Protein AF-A0A3D2UDN6-F1 (afdb_monomer)

Secondary structure (DSSP, 8-state):
------EEEEEEEEE-----S------------TT---TT-TTPPEEEEEEETTEEEEEEEEEHHHHTS-SSPP-SHHHHHHHHHHHHHHHHHHHHHSPPPGGGT-EEEEEEEEE------------

Structure (mmCIF, N/CA/C/O backbone):
data_AF-A0A3D2UDN6-F1
#
_entry.id   AF-A0A3D2UDN6-F1
#
loop_
_atom_site.group_PDB
_atom_site.id
_atom_site.type_symbol
_atom_site.label_atom_id
_atom_site.label_alt_id
_atom_site.label_comp_id
_atom_site.label_asym_id
_atom_site.label_entity_id
_atom_site.label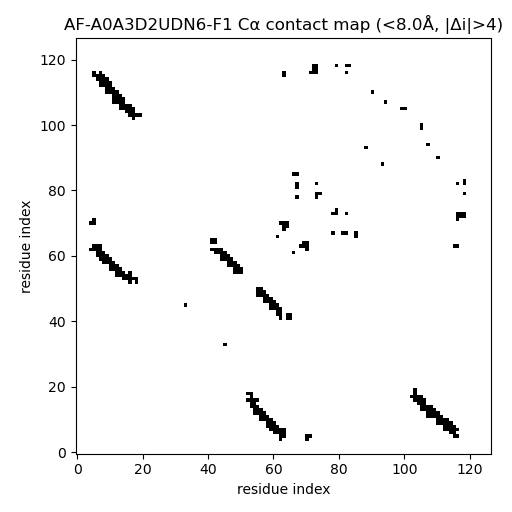_seq_id
_atom_site.pdbx_PDB_ins_code
_a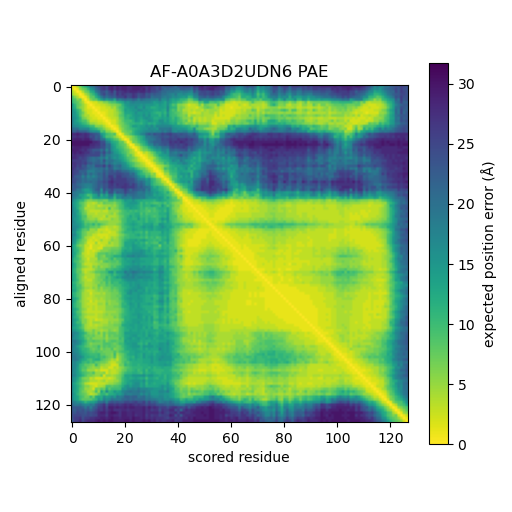tom_site.Cartn_x
_atom_site.Cartn_y
_atom_site.Cartn_z
_atom_site.occupancy
_atom_site.B_iso_or_equiv
_atom_site.auth_seq_id
_atom_site.auth_comp_id
_atom_site.auth_asym_id
_atom_site.auth_atom_id
_atom_site.pdbx_PDB_model_num
ATOM 1 N N . MET A 1 1 ? 11.734 -21.627 -13.927 1.00 33.25 1 MET A N 1
ATOM 2 C CA . MET A 1 1 ? 10.972 -20.378 -13.753 1.00 33.25 1 MET A CA 1
ATOM 3 C C . MET A 1 1 ? 9.601 -20.715 -13.210 1.00 33.25 1 MET A C 1
ATOM 5 O O . MET A 1 1 ? 8.769 -21.204 -13.961 1.00 33.25 1 MET A O 1
ATOM 9 N N . VAL A 1 2 ? 9.382 -20.524 -11.913 1.00 29.33 2 VAL A N 1
ATOM 10 C CA . VAL A 1 2 ? 8.018 -20.420 -11.387 1.00 29.33 2 VAL A CA 1
ATOM 11 C C . VAL A 1 2 ? 7.620 -18.974 -11.671 1.00 29.33 2 VAL A C 1
ATOM 13 O O . VAL A 1 2 ? 8.250 -18.077 -11.121 1.00 29.33 2 VAL A O 1
ATOM 16 N N . LEU A 1 3 ? 6.688 -18.738 -12.601 1.00 37.78 3 LEU A N 1
ATOM 17 C CA . LEU A 1 3 ? 6.059 -17.422 -12.733 1.00 37.78 3 LEU A CA 1
ATOM 18 C C . LEU A 1 3 ? 5.228 -17.221 -11.465 1.00 37.78 3 LEU A C 1
ATOM 20 O O . LEU A 1 3 ? 4.079 -17.654 -11.405 1.00 37.78 3 LEU A O 1
ATOM 24 N N . PHE A 1 4 ? 5.824 -16.639 -10.429 1.00 43.97 4 PHE A N 1
ATOM 25 C CA . PHE A 1 4 ? 5.018 -15.985 -9.415 1.00 43.97 4 PHE A CA 1
ATOM 26 C C . PHE A 1 4 ? 4.381 -14.780 -10.111 1.00 43.97 4 PHE A C 1
ATOM 28 O O . PHE A 1 4 ? 5.120 -13.987 -10.700 1.00 43.97 4 PHE A O 1
ATOM 35 N N . PRO A 1 5 ? 3.042 -14.666 -10.151 1.00 56.09 5 PRO A N 1
ATOM 36 C CA . PRO A 1 5 ? 2.424 -13.443 -10.631 1.00 56.09 5 PRO A CA 1
ATOM 37 C C . PRO A 1 5 ? 2.982 -12.319 -9.764 1.00 56.09 5 PRO A C 1
ATOM 39 O O . PRO A 1 5 ? 2.972 -12.414 -8.537 1.00 56.09 5 PRO A O 1
ATOM 42 N N . MET A 1 6 ? 3.572 -11.323 -10.413 1.00 66.88 6 MET A N 1
ATOM 43 C CA . MET A 1 6 ? 4.282 -10.246 -9.748 1.00 66.88 6 MET A CA 1
ATOM 44 C C . MET A 1 6 ? 3.253 -9.348 -9.065 1.00 66.88 6 MET A C 1
ATOM 46 O O . MET A 1 6 ? 2.679 -8.439 -9.661 1.00 66.88 6 MET A O 1
ATOM 50 N N . VAL A 1 7 ? 2.922 -9.709 -7.836 1.00 70.44 7 VAL A N 1
ATOM 51 C CA . VAL A 1 7 ? 1.816 -9.160 -7.068 1.00 70.44 7 VAL A CA 1
ATOM 52 C C . VAL A 1 7 ? 2.403 -8.567 -5.804 1.00 70.44 7 VAL A C 1
ATOM 54 O O . VAL A 1 7 ? 3.218 -9.196 -5.131 1.00 70.44 7 VAL A O 1
ATOM 57 N N . ILE A 1 8 ? 1.998 -7.342 -5.497 1.00 74.94 8 ILE A N 1
ATOM 58 C CA . ILE A 1 8 ? 2.387 -6.678 -4.264 1.00 74.94 8 ILE A CA 1
ATOM 59 C C . ILE A 1 8 ? 1.367 -7.077 -3.212 1.00 74.94 8 ILE A C 1
ATOM 61 O O . ILE A 1 8 ? 0.174 -6.823 -3.388 1.00 74.94 8 ILE A O 1
ATOM 65 N N . VAL A 1 9 ? 1.845 -7.702 -2.141 1.00 78.06 9 VAL A N 1
ATOM 66 C CA . VAL A 1 9 ? 1.040 -8.014 -0.958 1.00 78.06 9 VAL A CA 1
ATOM 67 C C . VAL A 1 9 ? 1.514 -7.106 0.160 1.00 78.06 9 VAL A C 1
ATOM 69 O O . VAL A 1 9 ? 2.709 -7.057 0.454 1.00 78.06 9 VAL A O 1
ATOM 72 N N . THR A 1 10 ? 0.606 -6.340 0.751 1.00 77.44 10 THR A N 1
ATOM 73 C CA . THR A 1 10 ? 0.926 -5.432 1.856 1.00 77.44 10 THR A CA 1
ATOM 74 C C . THR A 1 10 ? -0.079 -5.599 2.975 1.00 77.44 10 THR A C 1
ATOM 76 O O . THR A 1 10 ? -1.284 -5.523 2.736 1.00 77.44 10 THR A O 1
ATOM 79 N N . THR A 1 11 ? 0.432 -5.798 4.183 1.00 79.50 11 THR A N 1
ATOM 80 C CA . THR A 1 11 ? -0.344 -5.847 5.416 1.00 79.50 11 THR A CA 1
ATOM 81 C C . THR A 1 11 ? -0.187 -4.521 6.156 1.00 79.50 11 THR A C 1
ATOM 83 O O . THR A 1 11 ? 0.892 -3.932 6.226 1.00 79.50 11 THR A O 1
ATOM 86 N N . PHE A 1 12 ? -1.284 -4.031 6.716 1.00 81.25 12 PHE A N 1
ATOM 87 C CA . PHE A 1 12 ? -1.326 -2.836 7.546 1.00 81.25 12 PHE A CA 1
ATOM 88 C C . PHE A 1 12 ? -1.976 -3.205 8.861 1.00 81.25 12 PHE A C 1
ATOM 90 O O . PHE A 1 12 ? -3.046 -3.811 8.861 1.00 81.25 12 PHE A O 1
ATOM 97 N N . THR A 1 13 ? -1.373 -2.798 9.969 1.00 80.44 13 THR A N 1
ATOM 98 C CA . THR A 1 13 ? -1.974 -2.981 11.290 1.00 80.44 13 THR A CA 1
ATOM 99 C C . THR A 1 13 ? -2.306 -1.625 11.874 1.00 80.44 13 THR A C 1
ATOM 101 O O . THR A 1 13 ? -1.448 -0.749 11.967 1.00 80.44 13 THR A O 1
ATOM 104 N N . LEU A 1 14 ? -3.557 -1.453 12.282 1.00 79.75 14 LEU A N 1
ATOM 105 C CA . LEU A 1 14 ? -3.997 -0.334 13.093 1.00 79.75 14 LEU A CA 1
ATOM 106 C C . LEU A 1 14 ? -4.350 -0.826 14.492 1.00 79.75 14 LEU A C 1
ATOM 108 O O . LEU A 1 14 ? -4.993 -1.865 14.653 1.00 79.75 14 LEU A O 1
ATOM 112 N N . ALA A 1 15 ? -3.951 -0.060 15.498 1.00 83.44 15 ALA A N 1
ATOM 113 C CA . ALA A 1 15 ? -4.189 -0.359 16.902 1.00 83.44 15 ALA A CA 1
ATOM 114 C C . ALA A 1 15 ? -4.929 0.789 17.596 1.00 83.44 15 ALA A C 1
ATOM 116 O O . ALA A 1 15 ? -5.112 1.869 17.034 1.00 83.44 15 ALA A O 1
ATOM 117 N N . GLY A 1 16 ? -5.389 0.539 18.824 1.00 79.75 16 GLY A N 1
ATOM 118 C CA . GLY A 1 16 ? -6.119 1.531 19.620 1.00 79.75 16 GLY A CA 1
ATOM 119 C C . GLY A 1 16 ? -7.557 1.765 19.156 1.00 79.75 16 GLY A C 1
ATOM 120 O O . GLY A 1 16 ? -8.211 2.688 19.638 1.00 79.75 16 GLY A O 1
ATOM 121 N N . CYS A 1 17 ? -8.073 0.918 18.262 1.00 78.62 17 CYS A N 1
ATOM 122 C CA . CYS A 1 17 ? -9.410 1.071 17.719 1.00 78.62 17 CYS A CA 1
ATOM 123 C C . CYS A 1 17 ? -10.468 0.911 18.825 1.00 78.62 17 CYS A C 1
ATOM 125 O O . CYS A 1 17 ? -10.586 -0.132 19.470 1.00 78.62 17 CYS A O 1
ATOM 127 N N . SER A 1 18 ? -11.251 1.959 19.061 1.00 71.56 18 SER A N 1
ATOM 128 C CA . SER A 1 18 ? -12.413 1.936 19.942 1.00 71.56 18 SER A CA 1
ATOM 129 C C . SER A 1 18 ? -13.563 1.220 19.239 1.00 71.56 18 SER A C 1
ATOM 131 O O . SER A 1 18 ? -14.108 1.718 18.254 1.00 71.56 18 SER A O 1
ATOM 133 N N . SER A 1 19 ? -13.975 0.070 19.766 1.00 59.53 19 SER A N 1
ATOM 134 C CA . SER A 1 19 ? -15.151 -0.661 19.299 1.00 59.53 19 SER A CA 1
ATOM 135 C C . SER A 1 19 ? -16.424 0.159 19.544 1.00 59.53 19 SER A C 1
ATOM 137 O O . SER A 1 19 ? -16.881 0.293 20.682 1.00 59.53 19 SER A O 1
ATOM 139 N N . GLY A 1 20 ? -17.006 0.720 18.482 1.00 58.19 20 GLY A N 1
ATOM 140 C CA . GLY A 1 20 ? -18.377 1.226 18.511 1.00 58.19 20 GLY A CA 1
ATOM 141 C C . GLY A 1 20 ? -19.367 0.073 18.720 1.00 58.19 20 GLY A C 1
ATOM 142 O O . GLY A 1 20 ? -19.190 -1.007 18.158 1.00 58.19 20 GLY A O 1
ATOM 143 N N . ASN A 1 21 ? -20.405 0.279 19.537 1.00 55.34 21 ASN A N 1
ATOM 144 C CA . ASN A 1 21 ? -21.541 -0.648 19.609 1.00 55.34 21 ASN A CA 1
ATOM 145 C C . ASN A 1 21 ? -22.218 -0.715 18.233 1.00 55.34 21 ASN A C 1
ATOM 147 O O . ASN A 1 21 ? -22.815 0.270 17.816 1.00 55.34 21 ASN A O 1
ATOM 151 N N . GLU A 1 22 ? -22.097 -1.835 17.528 1.00 52.16 22 GLU A N 1
ATOM 152 C CA . GLU A 1 22 ? -23.200 -2.758 17.223 1.00 52.16 22 GLU A CA 1
ATOM 153 C C . GLU A 1 22 ? -22.630 -3.885 16.344 1.00 52.16 22 GLU A C 1
ATOM 155 O O . GLU A 1 22 ? -22.019 -3.655 15.302 1.00 52.16 22 GLU A O 1
ATOM 160 N N . GLN A 1 23 ? -22.807 -5.121 16.795 1.00 53.84 23 GLN A N 1
ATOM 161 C CA . GLN A 1 23 ? -22.349 -6.327 16.120 1.00 53.84 23 GLN A CA 1
ATOM 162 C C . GLN A 1 23 ? -23.435 -6.743 15.118 1.00 53.84 23 GLN A C 1
ATOM 164 O O . GLN A 1 23 ? -24.273 -7.589 15.422 1.00 53.84 23 GLN A O 1
ATOM 169 N N . ASP A 1 24 ? -23.472 -6.099 13.952 1.00 50.59 24 ASP A N 1
ATOM 170 C CA . ASP A 1 24 ? -24.205 -6.636 12.803 1.00 50.59 24 ASP A CA 1
ATOM 171 C C . ASP A 1 24 ? -23.305 -7.643 12.082 1.00 50.59 24 ASP A C 1
ATOM 173 O O . ASP A 1 24 ? -22.086 -7.469 12.013 1.00 50.59 24 ASP A O 1
ATOM 177 N N . SER A 1 25 ? -23.886 -8.740 11.598 1.00 59.41 25 SER A N 1
ATOM 178 C CA . SER A 1 25 ? -23.118 -9.748 10.864 1.00 59.41 25 SER A CA 1
ATOM 179 C C . SER A 1 25 ? -22.508 -9.072 9.640 1.00 59.41 25 SER A C 1
ATOM 181 O O . SER A 1 25 ? -23.244 -8.625 8.764 1.00 59.41 25 SER A O 1
ATOM 183 N N . GLY A 1 26 ? -21.176 -8.949 9.611 1.00 51.69 26 GLY A N 1
ATOM 184 C CA . GLY A 1 26 ? -20.466 -8.273 8.528 1.00 51.69 26 GLY A CA 1
ATOM 185 C C . GLY A 1 26 ? -20.899 -8.796 7.150 1.00 51.69 26 GLY A C 1
ATOM 186 O O . GLY A 1 26 ? -21.313 -9.956 7.031 1.00 51.69 26 GLY A O 1
ATOM 187 N N . PRO A 1 27 ? -20.836 -7.960 6.100 1.00 50.97 27 PRO A N 1
ATOM 188 C CA . PRO A 1 27 ? -21.263 -8.363 4.769 1.00 50.97 27 PRO A CA 1
ATOM 189 C C . PRO A 1 27 ? -20.497 -9.613 4.328 1.00 50.97 27 PRO A C 1
ATOM 191 O O . PRO A 1 27 ? -19.281 -9.708 4.491 1.00 50.97 27 PRO A O 1
ATOM 194 N N . THR A 1 28 ? -21.209 -10.582 3.754 1.00 52.75 28 THR A N 1
ATOM 195 C CA . THR A 1 28 ? -20.559 -11.702 3.070 1.00 52.75 28 THR A CA 1
ATOM 196 C C . THR A 1 28 ? -19.888 -11.143 1.820 1.00 52.75 28 THR A C 1
ATOM 198 O O . THR A 1 28 ? -20.567 -10.760 0.869 1.00 52.75 28 THR A O 1
ATOM 201 N N . VAL A 1 29 ? -18.560 -11.032 1.846 1.00 55.31 29 VAL A N 1
ATOM 202 C CA . VAL A 1 29 ? -17.770 -10.659 0.672 1.00 55.31 29 VAL A CA 1
ATOM 203 C C . VAL A 1 29 ? -17.698 -11.891 -0.225 1.00 55.31 29 VAL A C 1
ATOM 205 O O . VAL A 1 29 ? -16.977 -12.840 0.071 1.00 55.31 29 VAL A O 1
ATOM 208 N N . GLU A 1 30 ? -18.490 -11.906 -1.296 1.00 50.81 30 GLU A N 1
ATOM 209 C CA . GLU A 1 30 ? -18.361 -12.920 -2.341 1.00 50.81 30 GLU A CA 1
ATOM 210 C C . GLU A 1 30 ? -17.156 -12.568 -3.219 1.00 50.81 30 GLU A C 1
ATOM 212 O O . GLU A 1 30 ? -17.165 -11.584 -3.958 1.00 50.81 30 GLU A O 1
ATOM 217 N N . GLY A 1 31 ? -16.097 -13.363 -3.099 1.00 53.59 31 GLY A N 1
ATOM 218 C CA . GLY A 1 31 ? -14.870 -13.238 -3.867 1.00 53.59 31 GLY A CA 1
ATOM 219 C C . GLY A 1 31 ? -14.061 -14.523 -3.763 1.00 53.59 31 GLY A C 1
ATOM 220 O O . GLY A 1 31 ? -14.115 -15.230 -2.756 1.00 53.59 31 GLY A O 1
ATOM 221 N N . ASP A 1 32 ? -13.344 -14.840 -4.830 1.00 55.62 32 ASP A N 1
ATOM 222 C CA . ASP A 1 32 ? -12.390 -15.939 -4.859 1.00 55.62 32 ASP A CA 1
ATOM 223 C C . ASP A 1 32 ? -11.355 -15.782 -3.722 1.00 55.62 32 ASP A C 1
ATOM 225 O O . ASP A 1 32 ? -10.865 -14.667 -3.498 1.00 55.62 32 ASP A O 1
ATOM 229 N N . PRO A 1 33 ? -11.027 -16.857 -2.974 1.00 52.12 33 PRO A N 1
ATOM 230 C CA . PRO A 1 33 ? -10.070 -16.788 -1.877 1.00 52.12 33 PRO A CA 1
ATOM 231 C C . PRO A 1 33 ? -8.715 -16.271 -2.367 1.00 52.12 33 PRO A C 1
ATOM 233 O O . PRO A 1 33 ? -8.285 -16.578 -3.487 1.00 52.12 33 PRO A O 1
ATOM 236 N N . VAL A 1 34 ? -8.042 -15.516 -1.493 1.00 48.44 34 VAL A N 1
ATOM 237 C CA . VAL A 1 34 ? -6.675 -15.008 -1.684 1.00 48.44 34 VAL A CA 1
ATOM 238 C C . VAL A 1 34 ? -5.803 -16.128 -2.272 1.00 48.44 34 VAL A C 1
ATOM 240 O O . VAL A 1 34 ? -5.684 -17.202 -1.679 1.00 48.44 34 VAL A O 1
ATOM 243 N N . GLY A 1 35 ? -5.260 -15.908 -3.474 1.00 47.47 35 GLY A N 1
ATOM 244 C CA . GLY A 1 35 ? -4.428 -16.883 -4.193 1.00 47.47 35 GLY A CA 1
ATOM 245 C C . GLY A 1 35 ? -5.097 -17.702 -5.310 1.00 47.47 35 GLY A C 1
ATOM 246 O O . GLY A 1 35 ? -4.432 -18.554 -5.901 1.00 47.47 35 GLY A O 1
ATOM 247 N N . THR A 1 36 ? -6.366 -17.462 -5.660 1.00 43.38 36 THR A N 1
ATOM 248 C CA . THR A 1 36 ? -6.976 -18.046 -6.875 1.00 43.38 36 THR A CA 1
ATOM 249 C C . THR A 1 36 ? -6.975 -17.039 -8.031 1.00 43.38 36 THR A C 1
ATOM 251 O O . THR A 1 36 ? -7.831 -16.167 -8.136 1.00 43.38 36 THR A O 1
ATOM 254 N N . LEU A 1 37 ? -5.973 -17.136 -8.915 1.00 51.03 37 LEU A N 1
ATOM 255 C CA . LEU A 1 37 ? -5.892 -16.307 -10.121 1.00 51.03 37 LEU A CA 1
ATOM 256 C C . LEU A 1 37 ? -6.651 -16.965 -11.285 1.00 51.03 37 LEU A C 1
ATOM 258 O O . LEU A 1 37 ? -6.153 -17.890 -11.930 1.00 51.03 37 LEU A O 1
ATOM 262 N N . GLY A 1 38 ? -7.852 -16.457 -11.576 1.00 54.53 38 GLY A N 1
ATOM 263 C CA . GLY A 1 38 ? -8.460 -16.565 -12.905 1.00 54.53 38 GLY A CA 1
ATOM 264 C C . GLY A 1 38 ? -7.612 -15.830 -13.954 1.00 54.53 38 GLY A C 1
ATOM 265 O O . GLY A 1 38 ? -6.814 -14.957 -13.617 1.00 54.53 38 GLY A O 1
ATOM 266 N N . ALA A 1 39 ? -7.743 -16.204 -15.229 1.00 50.16 39 ALA A N 1
ATOM 267 C CA . ALA A 1 39 ? -6.882 -15.718 -16.308 1.00 50.16 39 ALA A CA 1
ATOM 268 C C . ALA A 1 39 ? -6.953 -14.184 -16.487 1.00 50.16 39 ALA A C 1
ATOM 270 O O . ALA A 1 39 ? -7.836 -13.671 -17.165 1.00 50.16 39 ALA A O 1
ATOM 271 N N . HIS A 1 40 ? -5.965 -13.493 -15.911 1.00 51.19 40 HIS A N 1
ATOM 272 C CA . HIS A 1 40 ? -5.506 -12.139 -16.239 1.00 51.19 40 HIS A CA 1
ATOM 273 C C . HIS A 1 40 ? -6.557 -11.019 -16.165 1.00 51.19 40 HIS A C 1
ATOM 275 O O . HIS A 1 40 ? -6.725 -10.235 -17.101 1.00 51.19 40 HIS A O 1
ATOM 281 N N . GLU A 1 41 ? -7.216 -10.879 -15.015 1.00 53.78 41 GLU A N 1
ATOM 282 C CA . GLU A 1 41 ? -7.893 -9.626 -14.664 1.00 53.78 41 GLU A CA 1
ATOM 283 C C . GLU A 1 41 ? -6.851 -8.548 -14.315 1.00 53.78 41 GLU A C 1
ATOM 285 O O . GLU A 1 41 ? -6.557 -8.272 -13.151 1.00 53.78 41 GLU A O 1
ATOM 290 N N . HIS A 1 42 ? -6.238 -7.950 -15.337 1.00 60.00 42 HIS A N 1
ATOM 291 C CA . HIS A 1 42 ? -5.372 -6.791 -15.139 1.00 60.00 42 HIS A CA 1
ATOM 292 C C . HIS A 1 42 ? -6.204 -5.628 -14.575 1.00 60.00 42 HIS A C 1
ATOM 294 O O . HIS A 1 42 ? -7.229 -5.253 -15.145 1.00 60.00 42 HIS A O 1
ATOM 300 N N . GLY A 1 43 ? -5.756 -5.052 -13.459 1.00 64.75 43 GLY A N 1
ATOM 301 C CA . GLY A 1 43 ? -6.399 -3.900 -12.818 1.00 64.75 43 GLY A CA 1
ATOM 302 C C . GLY A 1 43 ? -7.371 -4.233 -11.685 1.00 64.75 43 GLY A C 1
ATOM 303 O O . GLY A 1 43 ? -7.986 -3.316 -11.143 1.00 64.75 43 GLY A O 1
ATOM 304 N N . VAL A 1 44 ? -7.514 -5.504 -11.297 1.00 79.12 44 VAL A N 1
ATOM 305 C CA . VAL A 1 44 ? -8.269 -5.868 -10.090 1.00 79.12 44 VAL A CA 1
ATOM 306 C C . VAL A 1 44 ? -7.345 -5.841 -8.878 1.00 79.12 44 VAL A C 1
ATOM 308 O O . VAL A 1 44 ? -6.334 -6.537 -8.836 1.00 79.12 44 VAL A O 1
ATOM 311 N N . VAL A 1 45 ? -7.723 -5.041 -7.884 1.00 82.12 45 VAL A N 1
ATOM 312 C CA . VAL A 1 45 ? -7.113 -5.031 -6.551 1.00 82.12 45 VAL A CA 1
ATOM 313 C C . VAL A 1 45 ? -7.996 -5.856 -5.628 1.00 82.12 45 VAL A C 1
ATOM 315 O O . VAL A 1 45 ? -9.213 -5.661 -5.606 1.00 82.12 45 VAL A O 1
ATOM 318 N N . ARG A 1 46 ? -7.395 -6.757 -4.851 1.00 83.81 46 ARG A N 1
ATOM 319 C CA . ARG A 1 46 ? -8.087 -7.450 -3.761 1.00 83.81 46 ARG A CA 1
ATOM 320 C C . ARG A 1 46 ? -7.700 -6.809 -2.438 1.00 83.81 46 ARG A C 1
ATOM 322 O O . ARG A 1 46 ? -6.546 -6.449 -2.226 1.00 83.81 46 ARG A O 1
ATOM 329 N N . MET A 1 47 ? -8.687 -6.655 -1.566 1.00 87.38 47 MET A N 1
ATOM 330 C CA . MET A 1 47 ? -8.513 -6.049 -0.256 1.00 87.38 47 MET A CA 1
ATOM 331 C C . MET A 1 47 ? -9.234 -6.892 0.794 1.00 87.38 47 MET A C 1
ATOM 333 O O . MET A 1 47 ? -10.422 -7.179 0.647 1.00 87.38 47 MET A O 1
ATOM 337 N N . GLY A 1 48 ? -8.512 -7.283 1.838 1.00 88.94 48 GLY A N 1
ATOM 338 C CA . GLY A 1 48 ? -9.040 -7.954 3.019 1.00 88.94 48 GLY A CA 1
ATOM 339 C C . GLY A 1 48 ? -8.990 -7.021 4.220 1.00 88.94 48 GLY A C 1
ATOM 340 O O . GLY A 1 48 ? -8.012 -6.309 4.402 1.00 88.94 48 GLY A O 1
ATOM 341 N N . LEU A 1 49 ? -10.035 -7.027 5.043 1.00 88.88 49 LEU A N 1
ATOM 342 C CA . LEU A 1 49 ? -10.078 -6.291 6.302 1.00 88.88 49 LEU A CA 1
ATOM 343 C C . LEU A 1 49 ? -10.522 -7.248 7.403 1.00 88.88 49 LEU A C 1
ATOM 345 O O . LEU A 1 49 ? -11.578 -7.872 7.287 1.00 88.88 49 LEU A O 1
ATOM 349 N N . ALA A 1 50 ? -9.745 -7.337 8.474 1.00 88.19 50 ALA A N 1
ATOM 350 C CA . ALA A 1 50 ? -10.129 -8.053 9.678 1.00 88.19 50 ALA A CA 1
ATOM 351 C C . ALA A 1 50 ? -10.025 -7.129 10.890 1.00 88.19 50 ALA A C 1
ATOM 353 O O . ALA A 1 50 ? -9.164 -6.256 10.958 1.00 88.19 50 ALA A O 1
ATOM 354 N N . VAL A 1 51 ? -10.929 -7.317 11.846 1.00 86.69 51 VAL A N 1
ATOM 355 C CA . VAL A 1 51 ? -10.946 -6.584 13.112 1.00 86.69 51 VAL A CA 1
ATOM 356 C C . VAL A 1 51 ? -10.941 -7.614 14.233 1.00 86.69 51 VAL A C 1
ATOM 358 O O . VAL A 1 51 ? -11.820 -8.474 14.285 1.00 86.69 51 VAL A O 1
ATOM 361 N N . ASP A 1 52 ? -9.944 -7.529 15.104 1.00 84.75 52 ASP A N 1
ATOM 362 C CA . ASP A 1 52 ? -9.776 -8.356 16.295 1.00 84.75 52 ASP A CA 1
ATOM 363 C C . ASP A 1 52 ? -9.647 -7.434 17.510 1.00 84.75 52 ASP A C 1
ATOM 365 O O . ASP A 1 52 ? -8.614 -6.794 17.721 1.00 84.75 52 ASP A O 1
ATOM 369 N N . ASP A 1 53 ? -10.725 -7.342 18.292 1.00 85.94 53 ASP A N 1
ATOM 370 C CA . ASP A 1 53 ? -10.828 -6.470 19.466 1.00 85.94 53 ASP A CA 1
ATOM 371 C C . ASP A 1 53 ? -10.496 -4.998 19.122 1.00 85.94 53 ASP A C 1
ATOM 373 O O . ASP A 1 53 ? -11.237 -4.361 18.372 1.00 85.94 53 ASP A O 1
ATOM 377 N N . GLN A 1 54 ? -9.387 -4.456 19.634 1.00 86.69 54 GLN A N 1
ATOM 378 C CA . GLN A 1 54 ? -8.911 -3.095 19.343 1.00 86.69 54 GLN A CA 1
ATOM 379 C C . GLN A 1 54 ? -7.884 -3.012 18.202 1.00 86.69 54 GLN A C 1
ATOM 381 O O . GLN A 1 54 ? -7.245 -1.968 18.028 1.00 86.69 54 GLN A O 1
ATOM 386 N N . ARG A 1 55 ? -7.683 -4.097 17.446 1.00 86.44 55 ARG A N 1
ATOM 387 C CA . ARG A 1 55 ? -6.791 -4.125 16.282 1.00 86.44 55 ARG A CA 1
ATOM 388 C C . ARG A 1 55 ? -7.569 -4.319 14.997 1.00 86.44 55 ARG A C 1
ATOM 390 O O . ARG A 1 55 ? -8.505 -5.108 14.928 1.00 86.44 55 ARG A O 1
ATOM 397 N N . MET A 1 56 ? -7.125 -3.633 13.959 1.00 88.75 56 MET A N 1
ATOM 398 C CA . MET A 1 56 ? -7.639 -3.777 12.610 1.00 88.75 56 MET A CA 1
ATOM 399 C C . MET A 1 56 ? -6.478 -4.078 11.672 1.00 88.75 56 MET A C 1
ATOM 401 O O . MET A 1 56 ? -5.512 -3.323 11.636 1.00 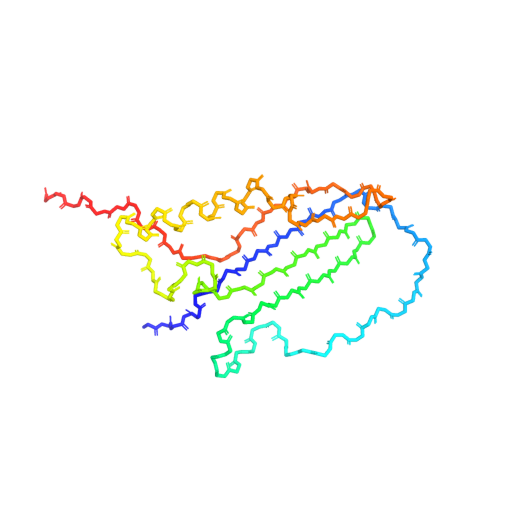88.75 56 MET A O 1
ATOM 405 N N . SER A 1 57 ? -6.568 -5.173 10.925 1.00 89.06 57 SER A N 1
ATOM 406 C CA . SER A 1 57 ? -5.587 -5.541 9.909 1.00 89.06 57 SER A CA 1
ATOM 407 C C . SER A 1 57 ? -6.183 -5.377 8.519 1.00 89.06 57 SER A C 1
ATOM 409 O O . SER A 1 57 ? -7.286 -5.862 8.253 1.00 89.06 57 SER A O 1
ATOM 411 N N . LEU A 1 58 ? -5.449 -4.714 7.635 1.00 88.69 58 LEU A N 1
ATOM 412 C CA . LEU A 1 58 ? -5.789 -4.594 6.226 1.00 88.69 58 LEU A CA 1
ATOM 413 C C . LEU A 1 58 ? -4.746 -5.326 5.387 1.00 88.69 58 LEU A C 1
ATOM 415 O O . LEU A 1 58 ? -3.558 -5.090 5.552 1.00 88.69 58 LEU A O 1
ATOM 419 N N . ASP A 1 59 ? -5.200 -6.145 4.453 1.00 89.25 59 ASP A N 1
ATOM 420 C CA . ASP A 1 59 ? -4.377 -6.795 3.441 1.00 89.25 59 ASP A CA 1
ATOM 421 C C . ASP A 1 59 ? -4.743 -6.238 2.070 1.00 89.25 59 ASP A C 1
ATOM 423 O O . ASP A 1 59 ? -5.922 -6.187 1.712 1.00 89.25 59 ASP A O 1
ATOM 427 N N . ILE A 1 60 ? -3.747 -5.829 1.288 1.00 87.25 60 ILE A N 1
ATOM 428 C CA . ILE A 1 60 ? -3.925 -5.396 -0.100 1.00 87.25 60 ILE A CA 1
ATOM 429 C C . ILE A 1 60 ? -3.069 -6.272 -1.002 1.00 87.25 60 ILE A C 1
ATOM 431 O O . ILE A 1 60 ? -1.860 -6.370 -0.814 1.00 87.25 60 ILE A O 1
ATOM 435 N N . GLU A 1 61 ? -3.706 -6.853 -2.014 1.00 87.12 61 GLU A N 1
ATOM 436 C CA . GLU A 1 61 ? -3.073 -7.619 -3.079 1.00 87.12 61 GLU A CA 1
ATOM 437 C C . GLU A 1 61 ? -3.327 -6.908 -4.419 1.00 87.12 61 GLU A C 1
ATOM 439 O O . GLU A 1 61 ? -4.475 -6.766 -4.857 1.00 87.12 61 GLU A O 1
ATOM 444 N N . VAL A 1 62 ? -2.262 -6.430 -5.071 1.00 85.00 62 VAL A N 1
ATOM 445 C CA . VAL A 1 62 ? -2.347 -5.652 -6.320 1.00 85.00 62 VAL A CA 1
ATOM 446 C C . VAL A 1 62 ? -1.338 -6.136 -7.371 1.00 85.00 62 VAL A C 1
ATOM 448 O O . VAL A 1 62 ? -0.170 -6.348 -7.042 1.00 85.00 62 VAL A O 1
ATOM 451 N N . PRO A 1 63 ? -1.731 -6.283 -8.653 1.00 84.56 63 PRO A N 1
ATOM 452 C CA . PRO A 1 63 ? -0.785 -6.589 -9.725 1.00 84.56 63 PRO A CA 1
ATOM 453 C C . PRO A 1 63 ? 0.271 -5.490 -9.898 1.00 84.56 63 PRO A C 1
ATOM 455 O O . PRO A 1 63 ? -0.073 -4.307 -9.969 1.00 84.56 63 PRO A O 1
ATOM 458 N N . ALA A 1 64 ? 1.537 -5.870 -10.081 1.00 84.00 64 ALA A N 1
ATOM 459 C CA . ALA A 1 64 ? 2.652 -4.948 -10.320 1.00 84.00 64 ALA A CA 1
ATOM 460 C C . ALA A 1 64 ? 2.369 -3.967 -11.470 1.00 84.00 64 ALA A C 1
ATOM 462 O O . ALA A 1 64 ? 2.592 -2.767 -11.322 1.00 84.00 64 ALA A O 1
ATOM 463 N N . ALA A 1 65 ? 1.752 -4.429 -12.564 1.00 83.62 65 ALA A N 1
ATOM 464 C CA . ALA A 1 65 ? 1.411 -3.560 -13.691 1.00 83.62 65 ALA A CA 1
ATOM 465 C C . ALA A 1 65 ? 0.415 -2.446 -13.350 1.00 83.62 65 ALA A C 1
ATOM 467 O O . ALA A 1 65 ? 0.394 -1.427 -14.033 1.00 83.62 65 ALA A O 1
ATOM 468 N N . THR A 1 66 ? -0.388 -2.606 -12.295 1.00 83.81 66 THR A N 1
ATOM 469 C CA . THR A 1 66 ? -1.306 -1.553 -11.834 1.00 83.81 66 THR A CA 1
ATOM 470 C C . THR A 1 66 ? -0.557 -0.436 -11.106 1.00 83.81 66 THR A C 1
ATOM 472 O O . THR A 1 66 ? -0.992 0.711 -11.151 1.00 83.81 66 THR A O 1
ATOM 475 N N . VAL A 1 67 ? 0.577 -0.749 -10.471 1.00 85.62 67 VAL A N 1
ATOM 476 C CA . VAL A 1 67 ? 1.377 0.213 -9.697 1.00 85.62 67 VAL A CA 1
ATOM 477 C C . VAL A 1 67 ? 2.522 0.800 -10.525 1.00 85.62 67 VAL A C 1
ATOM 479 O O . VAL A 1 67 ? 2.707 2.012 -10.527 1.00 85.62 67 VAL A O 1
ATOM 482 N N . PHE A 1 68 ? 3.265 -0.036 -11.255 1.00 86.75 68 PHE A N 1
ATOM 483 C CA . PHE A 1 68 ? 4.477 0.370 -11.981 1.00 86.75 68 PHE A CA 1
ATOM 484 C C . PHE A 1 68 ? 4.280 0.480 -13.499 1.00 86.75 68 PHE A C 1
ATOM 486 O O . PHE A 1 68 ? 5.085 1.108 -14.181 1.00 86.75 68 PHE A O 1
ATOM 493 N N . GLY A 1 69 ? 3.221 -0.129 -14.045 1.00 84.75 69 GLY A N 1
ATOM 494 C CA . GLY A 1 69 ? 2.962 -0.180 -15.490 1.00 84.75 69 GLY A CA 1
ATOM 495 C C . GLY A 1 69 ? 3.562 -1.387 -16.223 1.00 84.75 69 GLY A C 1
ATOM 496 O O . GLY A 1 69 ? 3.418 -1.472 -17.442 1.00 84.75 69 GLY A O 1
ATOM 497 N N . PHE A 1 70 ? 4.202 -2.324 -15.514 1.00 86.06 70 PHE A N 1
ATOM 498 C CA . PHE A 1 70 ? 4.805 -3.542 -16.072 1.00 86.06 70 PHE A CA 1
ATOM 499 C C . PHE A 1 70 ? 4.726 -4.752 -15.111 1.00 86.06 70 PH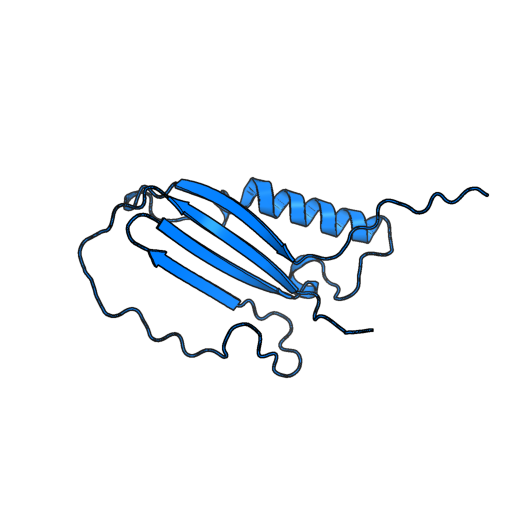E A C 1
ATOM 501 O O . PHE A 1 70 ? 4.449 -4.582 -13.926 1.00 86.06 70 PHE A O 1
ATOM 508 N N . GLU A 1 71 ? 4.922 -5.979 -15.624 1.00 79.62 71 GLU A N 1
ATOM 509 C CA . GLU A 1 71 ? 4.779 -7.254 -14.873 1.00 79.62 71 GLU A CA 1
ATOM 510 C C . GLU A 1 71 ? 6.091 -8.050 -14.723 1.00 79.62 71 GLU A C 1
ATOM 512 O O . GLU A 1 71 ? 6.085 -9.163 -14.193 1.00 79.62 71 GLU A O 1
ATOM 517 N N . HIS A 1 72 ? 7.207 -7.517 -15.224 1.00 83.56 72 HIS A N 1
ATOM 518 C CA . HIS A 1 72 ? 8.540 -8.111 -15.111 1.00 83.56 72 HIS A CA 1
ATOM 519 C C . HIS A 1 72 ? 9.364 -7.453 -14.001 1.00 83.56 72 HIS A C 1
ATOM 521 O O . HIS A 1 72 ? 9.030 -6.382 -13.503 1.00 83.56 72 HIS A O 1
ATOM 527 N N . ASN A 1 73 ? 10.455 -8.110 -13.604 1.00 85.31 73 ASN A N 1
ATOM 528 C CA . ASN A 1 73 ? 11.407 -7.533 -12.658 1.00 85.31 73 ASN A CA 1
ATOM 529 C C . ASN A 1 73 ? 12.056 -6.278 -13.253 1.00 85.31 73 ASN A C 1
ATOM 531 O O . ASN A 1 73 ? 12.354 -6.319 -14.440 1.00 85.31 73 ASN A O 1
ATOM 535 N N . PRO A 1 74 ? 12.256 -5.180 -12.502 1.00 87.69 74 PRO A N 1
ATOM 536 C CA . PRO A 1 74 ? 12.891 -3.990 -13.059 1.00 87.69 74 PRO A CA 1
ATOM 537 C C . PRO A 1 74 ? 14.304 -4.334 -13.553 1.00 87.69 74 PRO A C 1
ATOM 539 O O . PRO A 1 74 ? 15.098 -4.903 -12.807 1.00 87.69 74 PRO A O 1
ATOM 542 N N . GLU A 1 75 ? 14.615 -4.006 -14.809 1.00 88.50 75 GLU A N 1
ATOM 543 C CA . GLU A 1 75 ? 15.919 -4.302 -15.433 1.00 88.50 75 GLU A CA 1
ATOM 544 C C . GLU A 1 75 ? 16.693 -3.022 -15.769 1.00 88.50 75 GLU A C 1
ATOM 546 O O . GLU A 1 75 ? 17.918 -3.030 -15.894 1.00 88.50 75 GLU A O 1
ATOM 551 N N . THR A 1 76 ? 15.982 -1.907 -15.934 1.00 91.81 76 THR A N 1
ATOM 552 C CA . THR A 1 76 ? 16.569 -0.604 -16.259 1.00 91.81 76 THR A CA 1
ATOM 553 C C . THR A 1 76 ? 16.642 0.306 -15.037 1.00 91.81 76 THR A C 1
ATOM 555 O O . THR A 1 76 ? 15.817 0.217 -14.131 1.00 91.81 76 THR A O 1
ATOM 558 N N . GLU A 1 77 ? 17.587 1.252 -15.039 1.00 93.56 77 GLU A N 1
ATOM 559 C CA . GLU A 1 77 ? 17.699 2.278 -13.986 1.00 93.56 77 GLU A CA 1
ATOM 560 C C . GLU A 1 77 ? 16.376 3.032 -13.766 1.00 93.56 77 GLU A C 1
ATOM 562 O O . GLU A 1 77 ? 16.020 3.364 -12.638 1.00 93.56 77 GLU A O 1
ATOM 567 N N . GLU A 1 78 ? 15.619 3.264 -14.842 1.00 93.50 78 GLU A N 1
ATOM 568 C CA . GLU A 1 78 ? 14.321 3.932 -14.780 1.00 93.50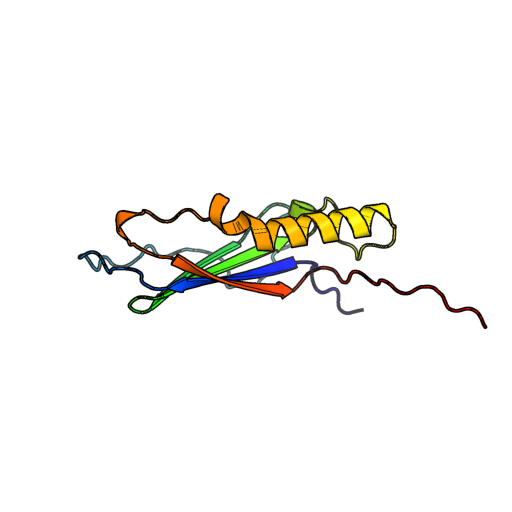 78 GLU A CA 1
ATOM 569 C C . GLU A 1 78 ? 13.250 3.063 -14.107 1.00 93.50 78 GLU A C 1
ATOM 571 O O . GLU A 1 78 ? 12.510 3.554 -13.258 1.00 93.50 78 GLU A O 1
ATOM 576 N N . GLU A 1 79 ? 13.179 1.770 -14.430 1.00 91.94 79 GLU A N 1
ATOM 577 C CA . GLU A 1 79 ? 12.242 0.844 -13.780 1.00 91.94 79 GLU A CA 1
ATOM 578 C C . GLU A 1 79 ? 12.586 0.638 -12.301 1.00 91.94 79 GLU A C 1
ATOM 580 O O . GLU A 1 79 ? 11.685 0.635 -11.462 1.00 91.94 79 GLU A O 1
ATOM 585 N N . ILE A 1 80 ? 13.878 0.530 -11.963 1.00 92.75 80 ILE A N 1
ATOM 586 C CA . ILE A 1 80 ? 14.348 0.441 -10.572 1.00 92.75 80 ILE A CA 1
ATOM 587 C C . ILE A 1 80 ? 13.922 1.693 -9.802 1.00 92.75 80 ILE A C 1
ATOM 589 O O . ILE A 1 80 ? 13.374 1.591 -8.704 1.00 92.75 80 ILE A O 1
ATOM 593 N N . ARG A 1 81 ? 14.104 2.881 -10.393 1.00 93.50 81 ARG A N 1
ATOM 594 C CA . ARG A 1 81 ? 13.672 4.149 -9.796 1.00 93.50 81 ARG A CA 1
ATOM 595 C C . ARG A 1 81 ? 12.159 4.180 -9.564 1.00 93.50 81 ARG A C 1
ATOM 597 O O . ARG A 1 81 ? 11.733 4.550 -8.473 1.00 93.50 81 ARG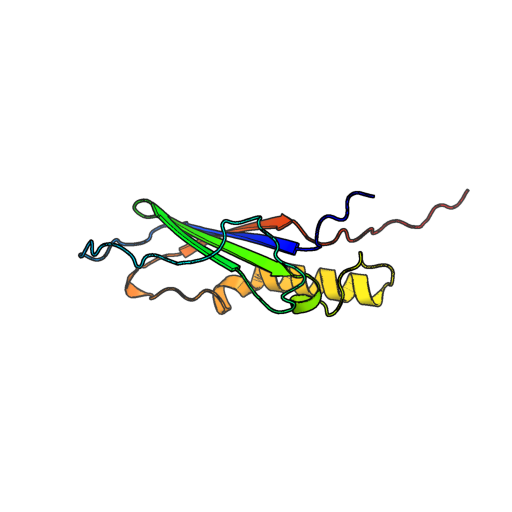 A O 1
ATOM 604 N N . VAL A 1 82 ? 11.356 3.753 -10.542 1.00 93.81 82 VAL A N 1
ATOM 605 C CA . VAL A 1 82 ? 9.887 3.683 -10.421 1.00 93.81 82 VAL A CA 1
ATOM 606 C C . VAL A 1 82 ? 9.463 2.762 -9.276 1.00 93.81 82 VAL A C 1
ATOM 608 O O . VAL A 1 82 ? 8.620 3.151 -8.465 1.00 93.81 82 VAL A O 1
ATOM 611 N N . VAL A 1 83 ? 10.048 1.564 -9.177 1.00 91.12 83 VAL A N 1
ATOM 612 C CA . VAL A 1 83 ? 9.733 0.621 -8.092 1.00 91.12 83 VAL A CA 1
ATOM 613 C C . VAL A 1 83 ? 10.132 1.210 -6.740 1.00 91.12 83 VAL A C 1
ATOM 615 O O . VAL A 1 83 ? 9.312 1.230 -5.821 1.00 91.12 83 VAL A O 1
ATOM 618 N N . SER A 1 84 ? 11.346 1.746 -6.616 1.00 90.94 84 SER A N 1
ATOM 619 C CA . SER A 1 84 ? 11.848 2.332 -5.369 1.00 90.94 84 SER A CA 1
ATOM 620 C C . SER A 1 84 ? 11.000 3.515 -4.888 1.00 90.94 84 SER A C 1
ATOM 622 O O . SER A 1 84 ? 10.589 3.533 -3.727 1.00 90.94 84 SER A O 1
ATOM 624 N N . GLU A 1 85 ? 10.655 4.457 -5.772 1.00 92.38 85 GLU A N 1
ATOM 625 C CA . GLU A 1 85 ? 9.808 5.615 -5.442 1.00 92.38 85 GLU A CA 1
ATOM 626 C C . GLU A 1 85 ? 8.395 5.197 -5.013 1.00 92.38 85 GLU A C 1
ATOM 628 O O . GLU A 1 85 ? 7.833 5.738 -4.054 1.00 92.38 85 GLU A O 1
ATOM 633 N N . ALA A 1 86 ? 7.810 4.209 -5.694 1.00 90.38 86 ALA A N 1
ATOM 634 C CA . ALA A 1 86 ? 6.496 3.684 -5.347 1.00 90.38 86 ALA A CA 1
ATOM 635 C C . ALA A 1 86 ? 6.511 2.964 -3.989 1.00 90.38 86 ALA A C 1
ATOM 637 O O . ALA A 1 86 ? 5.603 3.157 -3.178 1.00 90.38 86 ALA A O 1
ATOM 638 N N . MET A 1 87 ? 7.555 2.184 -3.700 1.00 88.81 87 MET A N 1
ATOM 639 C CA . MET A 1 87 ? 7.716 1.502 -2.414 1.00 88.81 87 MET A CA 1
ATOM 640 C C . MET A 1 87 ? 7.981 2.476 -1.263 1.00 88.81 87 MET A C 1
ATOM 642 O O . MET A 1 87 ? 7.454 2.290 -0.166 1.00 88.81 87 MET A O 1
ATOM 646 N N . GLU A 1 88 ? 8.753 3.537 -1.490 1.00 90.75 88 GLU A N 1
ATOM 647 C CA . GLU A 1 88 ? 8.918 4.617 -0.514 1.00 90.75 88 GLU A CA 1
ATOM 648 C C . GLU A 1 88 ? 7.587 5.333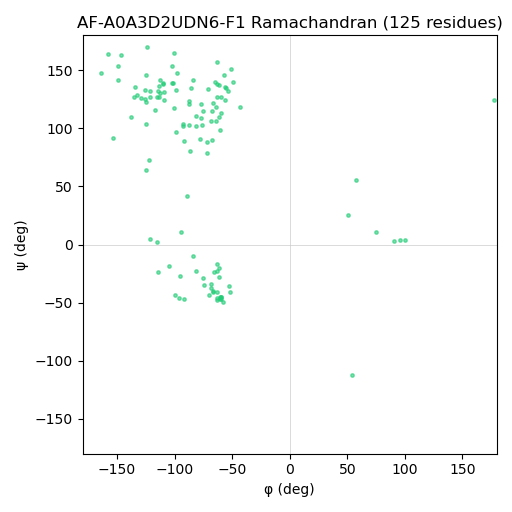 -0.252 1.00 90.75 88 GLU A C 1
ATOM 650 O O . GLU A 1 88 ? 7.207 5.541 0.903 1.00 90.75 88 GLU A O 1
ATOM 655 N N . THR A 1 89 ? 6.842 5.657 -1.310 1.00 90.12 89 THR A N 1
ATOM 656 C CA . THR A 1 89 ? 5.530 6.307 -1.202 1.00 90.12 89 THR A CA 1
ATOM 657 C C . THR A 1 89 ? 4.551 5.448 -0.407 1.00 90.12 89 THR A C 1
ATOM 659 O O . THR A 1 89 ? 3.892 5.959 0.497 1.00 90.12 89 THR A O 1
ATOM 662 N N . LEU A 1 90 ? 4.496 4.141 -0.683 1.00 87.81 90 LEU A N 1
ATOM 663 C CA . LEU A 1 90 ? 3.657 3.201 0.056 1.00 87.81 90 LEU A CA 1
ATOM 664 C C . LEU A 1 90 ? 4.003 3.205 1.550 1.00 87.81 90 LEU A C 1
ATOM 666 O O . LEU A 1 90 ? 3.124 3.376 2.385 1.00 87.81 90 LEU A O 1
ATOM 670 N N . ARG A 1 91 ? 5.283 3.093 1.910 1.00 86.31 91 ARG A N 1
ATOM 671 C CA . ARG A 1 91 ? 5.692 3.037 3.325 1.00 86.31 91 ARG A CA 1
ATOM 672 C C . ARG A 1 91 ? 5.479 4.352 4.070 1.00 86.31 91 ARG A C 1
ATOM 674 O O . ARG A 1 91 ? 5.181 4.337 5.258 1.00 86.31 91 ARG A O 1
ATOM 681 N N . THR A 1 92 ? 5.651 5.488 3.397 1.00 88.38 92 THR A N 1
ATOM 682 C CA . THR A 1 92 ? 5.660 6.804 4.060 1.00 88.38 92 THR A CA 1
ATOM 683 C C . THR A 1 92 ? 4.315 7.516 4.039 1.00 88.38 92 THR A C 1
ATOM 685 O O . THR A 1 92 ? 4.048 8.319 4.931 1.00 88.38 92 THR A O 1
ATOM 688 N N . ARG A 1 93 ? 3.462 7.246 3.044 1.00 89.12 93 ARG A N 1
ATOM 689 C CA . ARG A 1 93 ? 2.226 8.011 2.812 1.00 89.12 93 ARG A CA 1
ATOM 690 C C . ARG A 1 93 ? 0.955 7.188 2.857 1.00 89.12 93 ARG A C 1
ATOM 692 O O . ARG A 1 93 ? -0.119 7.729 2.615 1.00 89.12 93 ARG A O 1
ATOM 699 N N . VAL A 1 94 ? 1.019 5.903 3.185 1.00 84.00 94 VAL A N 1
ATOM 700 C CA . VAL A 1 94 ? -0.199 5.086 3.211 1.00 84.00 94 VAL A CA 1
ATOM 701 C C . VAL A 1 94 ? -1.244 5.569 4.220 1.00 84.00 94 VAL A C 1
ATOM 703 O O . VAL A 1 94 ? -2.436 5.445 3.952 1.00 84.00 94 VAL A O 1
ATOM 706 N N . GLY A 1 95 ? -0.834 6.219 5.313 1.00 82.44 95 GLY A N 1
ATOM 707 C CA . GLY A 1 95 ? -1.762 6.862 6.251 1.00 82.44 95 GLY A CA 1
ATOM 708 C C . GLY A 1 95 ? -2.583 8.010 5.639 1.00 82.44 95 GLY A C 1
ATOM 709 O O . GLY A 1 95 ? -3.605 8.394 6.197 1.00 82.44 95 GLY A O 1
ATOM 710 N N . GLU A 1 96 ? -2.176 8.547 4.483 1.00 86.12 96 GL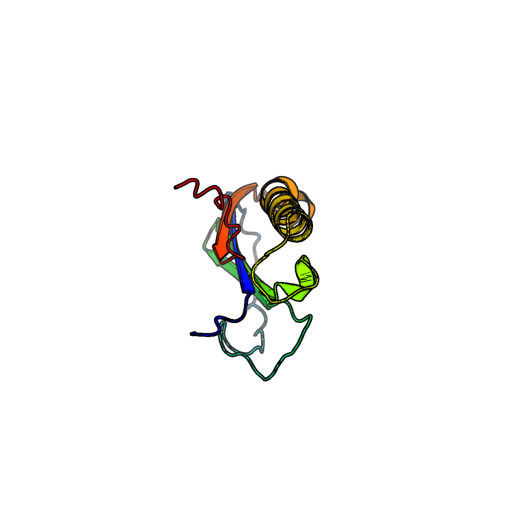U A N 1
ATOM 711 C CA . GLU A 1 96 ? -2.959 9.526 3.715 1.00 86.12 96 GLU A CA 1
ATOM 712 C C . GLU A 1 96 ? -4.040 8.853 2.850 1.00 86.12 96 GLU A C 1
ATOM 714 O O . GLU A 1 96 ? -5.019 9.496 2.471 1.00 86.12 96 GLU A O 1
ATOM 719 N N . VAL A 1 97 ? -3.865 7.567 2.526 1.00 80.50 97 VAL A N 1
ATOM 720 C CA . VAL A 1 97 ? -4.736 6.797 1.624 1.00 80.50 97 VAL A CA 1
ATOM 721 C C . VAL A 1 97 ? -5.719 5.930 2.411 1.00 80.50 97 VAL A C 1
ATOM 723 O O . VAL A 1 97 ? -6.904 5.883 2.082 1.00 80.50 97 VAL A O 1
ATOM 726 N N . ILE A 1 98 ? -5.248 5.267 3.469 1.00 81.38 98 ILE A N 1
ATOM 727 C CA . ILE A 1 98 ? -6.079 4.480 4.382 1.00 81.38 98 ILE A CA 1
ATOM 728 C C . ILE A 1 98 ? -6.505 5.390 5.529 1.00 81.38 98 ILE A C 1
ATOM 730 O O . ILE A 1 98 ? -5.838 5.492 6.557 1.00 81.38 98 ILE A O 1
ATOM 734 N N . VAL A 1 99 ? -7.636 6.065 5.337 1.00 79.50 99 VAL A N 1
ATOM 735 C CA . VAL A 1 99 ? -8.214 6.947 6.351 1.00 79.50 99 VAL A CA 1
ATOM 736 C C . VAL A 1 99 ? -9.345 6.224 7.063 1.00 79.50 99 VAL A C 1
ATOM 738 O O . VAL A 1 99 ? -10.366 5.880 6.468 1.00 79.50 99 VAL A O 1
ATOM 741 N N . VAL A 1 100 ? -9.168 6.025 8.362 1.00 83.25 100 VAL A N 1
ATOM 742 C CA . VAL A 1 100 ? -10.191 5.482 9.258 1.00 83.25 100 VAL A CA 1
ATOM 743 C C . VAL A 1 100 ? -10.868 6.646 9.975 1.00 83.25 100 VAL A C 1
ATOM 745 O O . VAL A 1 100 ? -10.234 7.673 10.221 1.00 83.25 100 VAL A O 1
ATOM 748 N N . SER A 1 101 ? -12.164 6.521 10.289 1.00 83.31 101 SER A N 1
ATOM 749 C CA . SER A 1 101 ? -12.874 7.577 11.023 1.00 83.31 101 SER A CA 1
ATOM 750 C C . SER A 1 101 ? -12.130 7.913 12.314 1.00 83.31 101 SER A C 1
ATOM 752 O O . SER A 1 101 ? -11.793 7.021 13.095 1.00 83.31 101 SER A O 1
ATOM 754 N N . SER A 1 102 ? -11.920 9.205 12.568 1.00 81.38 102 SER A N 1
ATOM 755 C CA . SER A 1 102 ? -11.260 9.681 13.787 1.00 81.38 102 SER A CA 1
ATOM 756 C C . SER A 1 102 ? -12.027 9.312 15.061 1.00 81.38 102 SER A C 1
ATOM 758 O O . SER A 1 102 ? -11.431 9.252 16.133 1.00 81.38 102 SER A O 1
ATOM 760 N N . GLU A 1 103 ? -13.323 9.005 14.955 1.00 85.12 103 GLU A N 1
ATOM 761 C CA . GLU A 1 103 ? -14.159 8.514 16.059 1.00 85.12 103 GLU A CA 1
ATOM 762 C C . GLU A 1 103 ? -13.729 7.131 16.568 1.00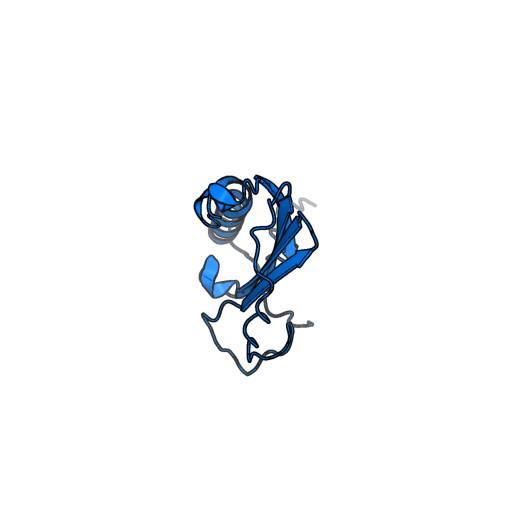 85.12 103 GLU A C 1
ATOM 764 O O . GLU A 1 103 ? -13.991 6.793 17.720 1.00 85.12 103 GLU A O 1
ATOM 769 N N . LEU A 1 104 ? -13.054 6.341 15.726 1.00 84.25 104 LEU A N 1
ATOM 770 C CA . LEU A 1 104 ? -12.546 5.020 16.089 1.00 84.25 104 LEU A CA 1
ATOM 771 C C . LEU A 1 104 ? -11.188 5.092 16.788 1.00 84.25 104 LEU A C 1
ATOM 773 O O . LEU A 1 104 ? -10.752 4.078 17.315 1.00 84.25 104 LEU A O 1
ATOM 777 N N . ALA A 1 105 ? -10.530 6.257 16.814 1.00 84.88 105 ALA A N 1
ATOM 778 C CA . ALA A 1 105 ? -9.224 6.466 17.447 1.00 84.88 105 ALA A CA 1
ATOM 779 C C . ALA A 1 105 ? -8.136 5.446 17.033 1.00 84.88 105 ALA A C 1
ATOM 781 O O . ALA A 1 105 ? -7.195 5.212 17.784 1.00 84.88 105 ALA A O 1
ATOM 782 N N . CYS A 1 106 ? -8.262 4.846 15.844 1.00 87.31 106 CYS A N 1
ATOM 783 C CA . CYS A 1 106 ? -7.263 3.932 15.304 1.00 87.31 106 CYS A CA 1
ATOM 784 C C . CYS A 1 106 ? -6.000 4.703 14.902 1.00 87.31 106 CYS A C 1
ATOM 786 O O . CYS A 1 106 ? -6.083 5.707 14.191 1.00 87.31 106 CYS A O 1
ATOM 788 N N . GLU A 1 107 ? -4.838 4.187 15.283 1.00 88.06 107 GLU A N 1
ATOM 789 C CA . GLU A 1 107 ? -3.533 4.680 14.848 1.00 88.06 107 GLU A CA 1
ATOM 790 C C . GLU A 1 107 ? -2.851 3.608 13.994 1.00 88.06 107 GLU A C 1
ATOM 792 O O . GLU A 1 107 ? -2.902 2.422 14.323 1.00 88.06 107 GLU A O 1
ATOM 797 N N . LEU A 1 108 ? -2.239 4.016 12.877 1.00 88.44 108 LEU A N 1
ATOM 798 C CA . LEU A 1 108 ? -1.440 3.116 12.046 1.00 88.44 108 LEU A CA 1
ATOM 799 C C . LEU A 1 108 ? -0.187 2.710 12.827 1.00 88.44 108 LEU A C 1
ATOM 801 O O . LEU A 1 108 ? 0.645 3.560 13.141 1.00 88.44 108 LEU A O 1
ATOM 805 N N . GLU A 1 109 ? -0.079 1.426 13.146 1.00 88.25 109 GLU A N 1
ATOM 806 C CA . GLU A 1 109 ? 1.023 0.869 13.927 1.00 88.25 109 GLU A CA 1
ATOM 807 C C . GLU A 1 109 ? 2.148 0.378 13.014 1.00 88.25 109 GLU A C 1
ATOM 809 O O . GLU A 1 109 ? 3.310 0.702 13.251 1.00 88.25 109 GLU A O 1
ATOM 814 N N . ASP A 1 110 ? 1.801 -0.367 11.960 1.00 85.50 110 ASP A N 1
ATOM 815 C CA . ASP A 1 110 ? 2.784 -1.014 11.090 1.00 85.50 110 ASP A CA 1
ATOM 816 C C . ASP A 1 110 ? 2.307 -1.153 9.636 1.00 85.50 110 ASP A C 1
ATOM 818 O O . ASP A 1 110 ? 1.103 -1.207 9.354 1.00 85.50 110 ASP A O 1
ATOM 822 N N . VAL A 1 111 ? 3.285 -1.201 8.726 1.00 87.62 111 VAL A N 1
ATOM 823 C CA . VAL A 1 111 ? 3.122 -1.393 7.284 1.00 87.62 111 VAL A CA 1
ATOM 824 C C . VAL A 1 111 ? 4.190 -2.368 6.799 1.00 87.62 111 VAL A C 1
ATOM 826 O O . VAL A 1 111 ? 5.363 -1.999 6.685 1.00 87.62 111 VAL A O 1
ATOM 829 N N . GLU A 1 112 ? 3.788 -3.578 6.428 1.00 87.44 112 GLU A N 1
ATOM 830 C CA . GLU A 1 112 ? 4.703 -4.601 5.930 1.00 87.44 112 GLU A CA 1
ATOM 831 C C . GLU A 1 112 ? 4.395 -4.935 4.470 1.00 87.44 112 GLU A C 1
ATOM 833 O O . GLU A 1 112 ? 3.274 -5.273 4.095 1.00 87.44 112 GLU A O 1
ATOM 838 N N . VAL A 1 113 ? 5.425 -4.865 3.626 1.00 85.94 113 VAL A N 1
ATOM 839 C CA . VAL A 1 113 ? 5.359 -5.340 2.241 1.00 85.94 113 VAL A CA 1
ATOM 840 C C . VAL A 1 113 ? 5.840 -6.788 2.221 1.00 85.94 113 VAL A C 1
ATOM 842 O O . VAL A 1 113 ? 7.040 -7.044 2.306 1.00 85.94 113 VAL A O 1
ATOM 845 N N . VAL A 1 114 ? 4.898 -7.722 2.106 1.00 83.44 114 VAL A N 1
ATOM 846 C CA . VAL A 1 114 ? 5.129 -9.176 2.147 1.00 83.44 114 VAL A CA 1
ATOM 847 C C . VAL A 1 114 ? 5.773 -9.673 0.849 1.00 83.44 114 VAL A C 1
ATOM 849 O O . VAL A 1 114 ? 6.592 -10.591 0.856 1.00 83.44 114 VAL A O 1
ATOM 852 N N . SER A 1 115 ? 5.410 -9.071 -0.285 1.00 79.94 115 SER A N 1
ATOM 853 C CA . SER A 1 115 ? 5.998 -9.377 -1.591 1.00 79.94 115 SER A CA 1
ATOM 854 C C . SER A 1 115 ? 5.995 -8.140 -2.484 1.00 79.94 115 SER A C 1
ATOM 856 O O . SER A 1 115 ? 5.045 -7.360 -2.450 1.00 79.94 115 SER A O 1
ATOM 858 N N . ALA A 1 116 ? 7.066 -7.955 -3.255 1.00 79.12 116 ALA A N 1
ATOM 859 C CA . ALA A 1 116 ? 7.249 -6.889 -4.236 1.00 79.12 116 ALA A CA 1
ATOM 860 C C . ALA A 1 116 ? 8.301 -7.323 -5.278 1.00 79.12 116 ALA A C 1
ATOM 862 O O . ALA A 1 116 ? 9.041 -8.276 -5.020 1.00 79.12 116 ALA A O 1
ATOM 863 N N . PRO A 1 117 ? 8.390 -6.641 -6.436 1.00 76.88 117 PRO A N 1
ATOM 864 C CA . PRO A 1 117 ? 9.513 -6.795 -7.355 1.00 76.88 117 PRO A CA 1
ATOM 865 C C . PRO A 1 117 ? 10.872 -6.691 -6.679 1.00 76.88 117 PRO A C 1
ATOM 867 O O . PRO A 1 117 ? 11.079 -5.813 -5.840 1.00 76.88 117 PRO A O 1
ATOM 870 N N . GLU A 1 118 ? 11.808 -7.542 -7.087 1.00 75.19 118 GLU A N 1
ATOM 871 C CA . GLU A 1 118 ? 13.180 -7.465 -6.605 1.00 75.19 118 GLU A CA 1
ATOM 872 C C . GLU A 1 118 ? 13.883 -6.312 -7.327 1.00 75.19 118 GLU A C 1
ATOM 874 O O . GLU A 1 118 ? 13.969 -6.288 -8.551 1.00 75.19 118 GLU A O 1
ATOM 879 N N . VAL A 1 119 ? 14.384 -5.330 -6.585 1.00 66.69 119 VAL A N 1
ATOM 880 C CA . VAL A 1 119 ? 15.304 -4.326 -7.128 1.00 66.69 119 VAL A CA 1
ATOM 881 C C . VAL A 1 119 ? 16.720 -4.833 -6.885 1.00 66.69 119 VAL A C 1
ATOM 883 O O . VAL A 1 119 ? 17.204 -4.821 -5.757 1.00 66.69 119 VAL A O 1
ATOM 886 N N . ASP A 1 120 ? 17.360 -5.366 -7.924 1.00 55.62 120 ASP A N 1
ATOM 887 C CA . ASP A 1 120 ? 18.745 -5.824 -7.825 1.00 55.62 120 ASP A CA 1
ATOM 888 C C . ASP A 1 120 ? 19.670 -4.608 -7.978 1.00 55.62 120 ASP A C 1
ATOM 890 O O . ASP A 1 120 ? 19.859 -4.077 -9.073 1.00 55.62 120 ASP A O 1
ATOM 894 N N . GLU A 1 121 ? 20.199 -4.109 -6.861 1.00 49.25 121 GLU A N 1
ATOM 895 C CA . GLU A 1 121 ? 21.205 -3.044 -6.853 1.00 49.25 121 GLU A CA 1
ATOM 896 C C . GLU A 1 121 ? 22.636 -3.610 -6.926 1.00 49.25 121 GLU A C 1
ATOM 898 O O . GLU A 1 121 ? 23.513 -3.122 -6.220 1.00 49.25 121 GLU A O 1
ATOM 903 N N . GLU A 1 122 ? 22.939 -4.636 -7.738 1.00 43.19 122 GLU A N 1
ATOM 904 C CA . GLU A 1 122 ? 24.349 -5.001 -7.950 1.00 43.19 122 GLU A CA 1
ATOM 905 C C . GLU A 1 122 ? 24.680 -5.688 -9.290 1.00 43.19 122 GLU A C 1
ATOM 907 O O . GLU A 1 122 ? 24.782 -6.908 -9.420 1.00 43.19 122 GLU A O 1
ATOM 912 N N . HIS A 1 123 ? 25.046 -4.879 -10.289 1.00 44.03 123 HIS A N 1
ATOM 913 C CA . HIS A 1 123 ? 25.899 -5.322 -11.397 1.00 44.03 123 HIS A CA 1
ATOM 914 C C . HIS A 1 123 ? 27.163 -4.458 -11.491 1.00 44.03 123 HIS A C 1
ATOM 916 O O . HIS A 1 123 ? 27.347 -3.673 -12.419 1.00 44.03 123 HIS A O 1
ATOM 922 N N . SER A 1 124 ? 28.087 -4.655 -10.542 1.00 36.19 124 SER A N 1
ATOM 923 C CA . SER A 1 124 ? 29.503 -4.308 -10.733 1.00 36.19 124 SER A CA 1
ATOM 924 C C . SER A 1 124 ? 30.410 -5.517 -10.473 1.00 36.19 124 SER A C 1
ATOM 926 O O . SER A 1 124 ? 31.251 -5.540 -9.583 1.00 36.19 124 SER A O 1
ATOM 928 N N . HIS A 1 125 ? 30.266 -6.556 -11.297 1.00 41.53 125 HIS A N 1
ATOM 929 C CA . HIS A 1 125 ? 31.328 -7.549 -11.442 1.00 41.53 125 HIS A CA 1
ATOM 930 C C . HIS A 1 125 ? 32.420 -6.977 -12.353 1.00 41.53 125 HIS A C 1
ATOM 932 O O . HIS A 1 125 ? 32.361 -7.111 -13.573 1.00 41.53 125 HIS A O 1
ATOM 938 N N . SER A 1 126 ? 33.407 -6.314 -11.747 1.00 38.28 126 SER A N 1
ATOM 939 C CA . SER A 1 126 ? 34.753 -6.271 -12.325 1.00 38.28 126 SER A CA 1
ATOM 940 C C . SER A 1 126 ? 35.517 -7.512 -11.861 1.00 38.28 126 SER A C 1
ATOM 942 O O . SER A 1 126 ? 35.421 -7.900 -10.698 1.00 38.28 126 SER A O 1
ATOM 944 N N . GLU A 1 127 ? 36.187 -8.131 -12.828 1.00 35.12 127 GLU A N 1
ATOM 945 C CA . GLU A 1 127 ? 36.923 -9.406 -12.795 1.00 35.12 127 GLU A CA 1
ATOM 946 C C . GLU A 1 127 ? 37.919 -9.577 -11.635 1.00 35.12 127 GLU A C 1
ATOM 948 O O . GLU A 1 127 ? 38.592 -8.590 -11.254 1.00 35.12 127 GLU A O 1
#

Mean predicted aligned error: 11.18 Å

Radius of gyration: 17.78 Å; Cα contacts (8 Å, |Δi|>4): 168; chains: 1; bounding box: 61×30×36 Å

pLDDT: mean 74.2, std 17.37, range [29.33, 93.81]

Nearest PDB structures (foldseek):
  4jm0-assembly1_B  TM=3.675E-01  e=2.332E+00  Human herpesvirus 5 strain Merlin
  4jm0-assembly1_A  TM=3.256E-01  e=1.817E+00  Human herpesvirus 5 strain Merlin
  9diy-assembly1_B  TM=3.217E-01  e=4.633E+00  Human betaherpesvirus 5
  8apo-assembly1_Bc  TM=2.652E-01  e=5.249E+00  Polytomella magna
  8apn-assembly1_Bc  TM=2.641E-01  e=5.587E+00  Polytomella magna

Sequence (127 aa):
MVLFPMVIVTTFTLAGCSSGNEQDSGPTVEGDPVGTLGAHEHGVVRMGLAVDDQRMSLDIEVPAATVFGFEHNPETEEEIRVVSEAMETLRTRVGEVIVVSSELACELEDVEVVSAPEVDEEHSHSE

Foldseek 3Di:
DPPPFQKWKKKWKWFQFDDDDDDDPDDDPPDDPDPDDDPDPAPDKDKDWDDDPRMIMIIIIHGPCNQQVDRDADDDPVSLVSQVVSVCCCQPPVCVVDDDPVVRVIDTDDMDTPGHHDNDPDDDDDD

Solvent-accessible surface area (backbone atoms only — not comparable to full-atom values): 8065 Å² total; per-residue (Å²): 133,83,84,67,78,49,39,34,32,35,44,34,38,28,35,67,30,52,78,72,95,72,93,66,84,73,81,83,77,89,68,79,59,94,88,65,82,67,92,76,68,81,78,59,68,48,74,48,78,49,76,58,86,40,33,38,41,37,38,38,41,34,50,33,40,71,76,73,70,47,71,69,68,49,85,44,76,67,45,36,48,51,53,52,55,51,54,50,46,51,74,74,44,41,74,78,72,62,73,72,64,74,88,29,52,57,41,85,73,50,78,46,75,80,37,66,77,63,73,80,89,75,90,79,86,75,134